Protein AF-A0A9E3NJK1-F1 (afdb_monomer)

Mean predicted aligned error: 6.69 Å

Secondary structure (DSSP, 8-state):
-HHHHHHHHHHHHHHHHHHHHHHHHHHHHHHHTTPPP-S-HHHHHHHHHHHHHHHHHHHHHHHHHHTT---STTS-HHHHHHHHHHHHHHHT-SS--SHHHHT-HHHHHHHTT---HHHHHHHHHHHHHHHHHHHHHHHHHHHHHHTT-

Nearest PDB structures (foldseek):
  8xlm-assembly1_B  TM=3.960E-01  e=9.627E+00  Severe acute respiratory syndrome coronavirus 2
  9ato-assembly1_C  TM=2.273E-01  e=2.502E+00  Severe acute respiratory syndrome coronavirus 2
  2vof-assembly2_A  TM=2.505E-01  e=7.885E+00  Mus musculus
  7ndc-assembly1_A  TM=2.996E-01  e=8.288E+00  Severe acute respiratory syndrome coronavirus 2

pLDDT: mean 82.02, std 10.28, range [43.31, 93.31]

Structure (mmCIF, N/CA/C/O backbone):
data_AF-A0A9E3NJK1-F1
#
_entry.id   AF-A0A9E3NJK1-F1
#
loop_
_atom_site.group_PDB
_atom_site.id
_atom_site.type_symbol
_atom_site.label_atom_id
_atom_site.label_alt_id
_atom_site.label_comp_id
_atom_site.label_asym_id
_atom_site.label_entity_id
_atom_site.label_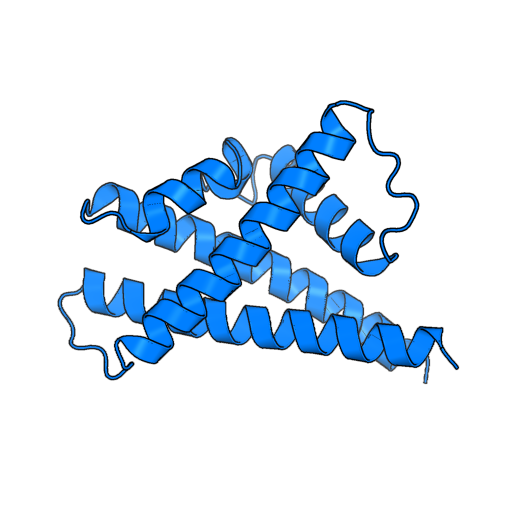seq_id
_atom_site.pdbx_PDB_ins_code
_atom_site.Cartn_x
_atom_site.Cartn_y
_atom_site.Cartn_z
_atom_site.occupancy
_atom_site.B_iso_or_equiv
_atom_site.auth_seq_id
_atom_site.auth_comp_id
_atom_site.auth_asym_id
_atom_site.auth_atom_id
_atom_site.pdbx_PDB_model_num
ATOM 1 N N . MET A 1 1 ? 28.418 -4.139 -7.218 1.00 46.50 1 MET A N 1
ATOM 2 C CA . MET A 1 1 ? 28.133 -4.032 -5.767 1.00 46.50 1 MET A CA 1
ATOM 3 C C . MET A 1 1 ? 27.027 -3.021 -5.468 1.00 46.50 1 MET A C 1
ATOM 5 O O . MET A 1 1 ? 26.151 -3.349 -4.683 1.00 46.50 1 MET A O 1
ATOM 9 N N . GLU A 1 2 ? 26.987 -1.869 -6.144 1.00 56.47 2 GLU A N 1
ATOM 10 C CA . GLU A 1 2 ? 25.952 -0.826 -5.977 1.00 56.47 2 GLU A CA 1
ATOM 11 C C . GLU A 1 2 ? 24.500 -1.328 -6.164 1.00 56.47 2 GLU A C 1
ATOM 13 O O . GLU A 1 2 ? 23.634 -1.040 -5.342 1.00 56.47 2 GLU A O 1
ATOM 18 N N . ASN A 1 3 ? 24.250 -2.203 -7.148 1.00 63.06 3 ASN A N 1
ATOM 19 C CA . ASN A 1 3 ? 22.912 -2.769 -7.391 1.00 63.06 3 ASN A CA 1
ATOM 20 C C . ASN A 1 3 ? 22.386 -3.674 -6.259 1.00 63.06 3 ASN A C 1
ATOM 22 O O . ASN A 1 3 ? 21.187 -3.655 -5.983 1.00 63.06 3 ASN A O 1
ATOM 26 N N . LYS A 1 4 ? 23.250 -4.444 -5.574 1.00 64.88 4 LYS A N 1
ATOM 27 C CA . LYS A 1 4 ? 22.825 -5.306 -4.448 1.00 64.88 4 LYS A CA 1
ATOM 28 C C . LYS A 1 4 ? 22.458 -4.478 -3.212 1.00 64.88 4 LYS A C 1
ATOM 30 O O . LYS A 1 4 ? 21.524 -4.818 -2.501 1.00 64.88 4 LYS A O 1
ATOM 35 N N . TRP A 1 5 ? 23.129 -3.349 -2.995 1.00 70.56 5 TRP A N 1
ATOM 36 C CA . TRP A 1 5 ? 22.800 -2.442 -1.894 1.00 70.56 5 TRP A CA 1
ATOM 37 C C . TRP A 1 5 ? 21.476 -1.699 -2.121 1.00 70.56 5 TRP A C 1
ATOM 39 O O . TRP A 1 5 ? 20.610 -1.698 -1.249 1.00 70.56 5 TRP A O 1
ATOM 49 N N . LEU A 1 6 ? 21.265 -1.149 -3.323 1.00 66.06 6 LEU A N 1
ATOM 50 C CA . LEU A 1 6 ? 19.988 -0.521 -3.699 1.00 66.06 6 LEU A CA 1
ATOM 51 C C . LEU A 1 6 ? 18.813 -1.510 -3.627 1.00 66.06 6 LEU A C 1
ATOM 53 O O . LEU A 1 6 ? 17.693 -1.133 -3.284 1.00 66.06 6 LEU A O 1
ATOM 57 N N . THR A 1 7 ? 19.086 -2.786 -3.904 1.00 66.75 7 THR A N 1
ATOM 58 C CA . THR A 1 7 ? 18.127 -3.884 -3.750 1.00 66.75 7 THR A CA 1
ATOM 59 C C . THR A 1 7 ? 17.674 -4.049 -2.302 1.00 66.75 7 THR A C 1
ATOM 61 O O . THR A 1 7 ? 16.472 -4.030 -2.039 1.00 66.75 7 THR A O 1
ATOM 64 N N . ILE A 1 8 ? 18.623 -4.177 -1.373 1.00 71.19 8 ILE A N 1
ATOM 65 C CA . ILE A 1 8 ? 18.331 -4.349 0.056 1.00 71.19 8 ILE A CA 1
ATOM 66 C C . ILE A 1 8 ? 17.545 -3.141 0.577 1.00 71.19 8 ILE A C 1
ATOM 68 O O . ILE A 1 8 ? 16.505 -3.313 1.202 1.00 71.19 8 ILE A O 1
ATOM 72 N N . GLN A 1 9 ? 17.952 -1.921 0.212 1.00 74.75 9 GLN A N 1
ATOM 73 C CA . GLN A 1 9 ? 17.249 -0.704 0.628 1.00 74.75 9 GLN A CA 1
ATOM 74 C C . GLN A 1 9 ? 15.803 -0.615 0.115 1.00 74.75 9 GLN A C 1
ATOM 76 O O . GLN A 1 9 ? 14.928 -0.123 0.827 1.00 74.75 9 GLN A O 1
ATOM 81 N N . SER A 1 10 ? 15.530 -1.034 -1.125 1.00 72.69 10 SER A N 1
ATOM 82 C CA . SER A 1 10 ? 14.159 -1.052 -1.657 1.00 72.69 10 SER A CA 1
ATOM 83 C C . SER A 1 10 ? 13.300 -2.088 -0.935 1.00 72.69 10 SER A C 1
ATOM 85 O O . SER A 1 10 ? 12.151 -1.807 -0.598 1.00 72.69 10 SER A O 1
ATOM 87 N N . PHE A 1 11 ? 13.867 -3.263 -0.663 1.00 76.44 11 PHE A N 1
ATOM 88 C CA . PHE A 1 11 ? 13.189 -4.327 0.067 1.00 76.44 11 PHE A CA 1
ATOM 89 C C . PHE A 1 11 ? 12.848 -3.895 1.499 1.00 76.44 11 PHE A C 1
ATOM 91 O O . PHE A 1 11 ? 11.695 -3.998 1.911 1.00 76.44 11 PHE A O 1
ATOM 98 N N . GLU A 1 12 ? 13.810 -3.321 2.228 1.00 78.88 12 GLU A N 1
ATOM 99 C CA . GLU A 1 12 ? 13.605 -2.786 3.581 1.00 78.88 12 GLU A CA 1
ATOM 100 C C . GLU A 1 12 ? 12.529 -1.694 3.615 1.00 78.88 12 GLU A C 1
ATOM 102 O O . GLU A 1 12 ? 11.675 -1.685 4.501 1.00 78.88 12 GLU A O 1
ATOM 107 N N . LYS A 1 13 ? 12.513 -0.794 2.623 1.00 83.50 13 LYS A N 1
ATOM 108 C CA . LYS A 1 13 ? 11.466 0.232 2.504 1.00 83.50 13 LYS A CA 1
ATOM 109 C C . LYS A 1 13 ? 10.079 -0.376 2.305 1.00 83.50 13 LYS A C 1
ATOM 111 O O . LYS A 1 13 ? 9.131 0.089 2.934 1.00 83.50 13 LYS A O 1
ATOM 116 N N . ASN A 1 14 ? 9.959 -1.399 1.460 1.00 85.31 14 ASN A N 1
ATOM 117 C CA . ASN A 1 14 ? 8.689 -2.082 1.217 1.00 85.31 14 ASN A CA 1
ATOM 118 C C . ASN A 1 14 ? 8.215 -2.859 2.457 1.00 85.31 14 ASN A C 1
ATOM 120 O O . ASN A 1 14 ? 7.029 -2.823 2.776 1.00 85.31 14 ASN A O 1
ATOM 124 N N . GLN A 1 15 ? 9.133 -3.494 3.192 1.00 86.50 15 GLN A N 1
ATOM 125 C CA . GLN A 1 15 ? 8.841 -4.168 4.464 1.00 86.50 15 GLN A CA 1
ATOM 126 C C . GLN A 1 15 ? 8.360 -3.188 5.538 1.00 86.50 15 GLN A C 1
ATOM 128 O O . GLN A 1 15 ? 7.328 -3.416 6.164 1.00 86.50 15 GLN A O 1
ATOM 133 N N . ASN A 1 16 ? 9.052 -2.059 5.704 1.00 89.56 16 ASN A N 1
ATOM 134 C CA . ASN A 1 16 ? 8.638 -1.022 6.647 1.00 89.56 16 ASN A CA 1
ATOM 135 C C . ASN A 1 16 ? 7.249 -0.462 6.283 1.00 89.56 16 ASN A C 1
ATOM 137 O O . ASN A 1 16 ? 6.377 -0.310 7.135 1.00 89.56 16 ASN A O 1
ATOM 141 N N . LEU A 1 17 ? 6.990 -0.225 4.992 1.00 90.06 17 LEU A N 1
ATOM 142 C CA . LEU A 1 17 ? 5.668 0.202 4.535 1.00 90.06 17 LEU A CA 1
ATOM 143 C C . LEU A 1 17 ? 4.580 -0.838 4.843 1.00 90.06 17 LEU A C 1
ATOM 145 O O . LEU A 1 17 ? 3.493 -0.456 5.276 1.00 90.06 17 LEU A O 1
ATOM 149 N N . LEU A 1 18 ? 4.858 -2.130 4.639 1.00 91.75 18 LEU A N 1
ATOM 150 C CA . LEU A 1 18 ? 3.942 -3.218 4.995 1.00 91.75 18 LEU A CA 1
ATOM 151 C C . LEU A 1 18 ? 3.637 -3.239 6.494 1.00 91.75 18 LEU A C 1
ATOM 153 O O . LEU A 1 18 ? 2.479 -3.414 6.876 1.00 91.75 18 LEU A O 1
ATOM 157 N N . GLU A 1 19 ? 4.643 -3.024 7.339 1.00 92.31 19 GLU A N 1
ATOM 158 C CA . GLU A 1 19 ? 4.465 -2.962 8.789 1.00 92.31 19 GLU A CA 1
ATOM 159 C C . GLU A 1 19 ? 3.537 -1.806 9.190 1.00 92.31 19 GLU A C 1
ATOM 161 O O . GLU A 1 19 ? 2.554 -2.021 9.905 1.00 92.31 19 GLU A O 1
ATOM 166 N N . LEU A 1 20 ? 3.800 -0.597 8.682 1.00 91.69 20 LEU A N 1
ATOM 167 C CA . LEU A 1 20 ? 2.981 0.595 8.936 1.00 91.69 20 LEU A CA 1
ATOM 168 C C . LEU A 1 20 ? 1.546 0.419 8.425 1.00 91.69 20 LEU A C 1
ATOM 170 O O . LEU A 1 20 ? 0.582 0.778 9.103 1.00 91.69 20 LEU A O 1
ATOM 174 N N . LEU A 1 21 ? 1.389 -0.179 7.244 1.00 92.56 21 LEU A N 1
ATOM 175 C CA . LEU A 1 21 ? 0.085 -0.488 6.668 1.00 92.56 21 LEU A CA 1
ATOM 176 C C . L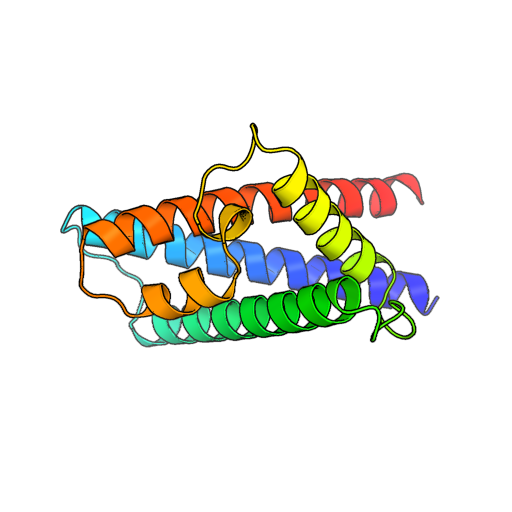EU A 1 21 ? -0.689 -1.486 7.534 1.00 92.56 21 LEU A C 1
ATOM 178 O O . LEU A 1 21 ? -1.886 -1.310 7.760 1.00 92.56 21 LEU A O 1
ATOM 182 N N . ASN A 1 22 ? -0.020 -2.522 8.041 1.00 93.00 22 ASN A N 1
ATOM 183 C CA . ASN A 1 22 ? -0.647 -3.515 8.902 1.00 93.00 22 ASN A CA 1
ATOM 184 C C . ASN A 1 22 ? -1.068 -2.914 10.250 1.00 93.00 22 ASN A C 1
ATOM 186 O O . ASN A 1 22 ? -2.185 -3.161 10.704 1.00 93.00 22 ASN A O 1
ATOM 190 N N . LYS A 1 23 ? -0.214 -2.075 10.845 1.00 92.06 23 LYS A N 1
ATOM 191 C CA . LYS A 1 23 ? -0.516 -1.283 12.045 1.00 92.06 23 LYS A CA 1
ATOM 192 C C . LYS A 1 23 ? -1.787 -0.448 11.855 1.00 92.06 23 LYS A C 1
ATOM 194 O O . LYS A 1 23 ? -2.733 -0.596 12.626 1.00 92.06 23 LYS A O 1
ATOM 199 N N . LEU A 1 24 ? -1.862 0.335 10.778 1.00 91.56 24 LEU A N 1
ATOM 200 C CA . LEU A 1 24 ? -3.049 1.138 10.463 1.00 91.56 24 LEU A CA 1
ATOM 201 C C . LEU A 1 24 ? -4.298 0.296 10.201 1.00 91.56 24 LEU A C 1
ATOM 203 O O . LEU A 1 24 ? -5.383 0.647 10.651 1.00 91.56 24 LEU A O 1
ATOM 207 N N . LEU A 1 25 ? -4.170 -0.823 9.487 1.00 93.31 25 LEU A N 1
ATOM 208 C CA . LEU A 1 25 ? -5.297 -1.723 9.239 1.00 93.31 25 LEU A CA 1
ATOM 209 C C . LEU A 1 25 ? -5.870 -2.294 10.536 1.00 93.31 25 LEU A C 1
ATOM 211 O O . LEU A 1 25 ? -7.089 -2.413 10.656 1.00 93.31 25 LEU A O 1
ATOM 215 N N . ILE A 1 26 ? -5.013 -2.662 11.490 1.00 91.81 26 ILE A N 1
ATOM 216 C CA . ILE A 1 26 ? -5.444 -3.119 12.815 1.00 91.81 26 ILE A CA 1
ATOM 217 C C . ILE A 1 26 ? -6.157 -1.977 13.539 1.00 91.81 26 ILE A C 1
ATOM 219 O O . ILE A 1 26 ? -7.297 -2.170 13.959 1.00 91.81 26 ILE A O 1
ATOM 223 N N . HIS A 1 27 ? -5.541 -0.794 13.596 1.00 91.25 27 HIS A N 1
ATOM 224 C CA . HIS A 1 27 ? -6.121 0.399 14.213 1.00 91.25 27 HIS A CA 1
ATOM 225 C C . HIS A 1 27 ? -7.527 0.705 13.678 1.00 91.25 27 HIS A C 1
ATOM 227 O O . HIS A 1 27 ? -8.491 0.808 14.441 1.00 91.25 27 HIS A O 1
ATOM 233 N N . PHE A 1 28 ? -7.681 0.780 12.353 1.00 90.69 28 PHE A N 1
ATOM 234 C CA . PHE A 1 28 ? -8.967 1.076 11.727 1.00 90.69 28 PHE A CA 1
ATOM 235 C C . PHE A 1 28 ? -10.013 -0.007 12.002 1.00 90.69 28 PHE A C 1
ATOM 237 O O . PHE A 1 28 ? -11.151 0.329 12.321 1.00 90.69 28 PHE A O 1
ATOM 244 N N . LYS A 1 29 ? -9.640 -1.293 11.962 1.00 91.25 29 LYS A N 1
ATOM 245 C CA . LYS A 1 29 ? -10.559 -2.410 12.254 1.00 91.25 29 LYS A CA 1
ATOM 246 C C . LYS A 1 29 ? -10.989 -2.471 13.721 1.00 91.25 29 LYS A C 1
ATOM 248 O O . LYS A 1 29 ? -12.106 -2.898 14.003 1.00 91.25 29 LYS A O 1
ATOM 253 N N . LEU A 1 30 ? -10.113 -2.104 14.658 1.00 90.62 30 LEU A N 1
ATOM 254 C CA . LEU A 1 30 ? -10.462 -2.011 16.079 1.00 90.62 30 LEU A CA 1
ATOM 255 C C . LEU A 1 30 ? -11.409 -0.835 16.316 1.00 90.62 30 LEU A C 1
ATOM 257 O O . LEU A 1 30 ? -12.476 -1.019 16.901 1.00 90.62 30 LEU A O 1
ATOM 261 N N . THR A 1 31 ? -11.076 0.327 15.754 1.00 87.56 31 THR A N 1
ATOM 262 C CA . THR A 1 31 ? -11.881 1.549 15.864 1.00 87.56 31 THR A CA 1
ATOM 263 C C . THR A 1 31 ? -13.272 1.375 15.246 1.00 87.56 31 THR A C 1
ATOM 265 O O . THR A 1 31 ? -14.262 1.809 15.829 1.00 87.56 31 THR A O 1
ATOM 268 N N . GLU A 1 32 ? -13.384 0.694 14.099 1.00 86.75 32 GLU A N 1
ATOM 269 C CA . GLU A 1 32 ? -14.666 0.355 13.457 1.00 86.75 32 GLU A CA 1
ATOM 270 C C . GLU A 1 32 ? -15.565 -0.497 14.369 1.00 86.75 32 GLU A C 1
ATOM 272 O O . GLU A 1 32 ? -16.783 -0.332 14.384 1.00 86.75 32 GLU A O 1
ATOM 277 N N . LYS A 1 33 ? -14.968 -1.372 15.184 1.00 88.00 33 LYS A N 1
ATOM 278 C CA . LYS A 1 33 ? -15.677 -2.218 16.155 1.00 88.00 33 LYS A CA 1
ATOM 279 C C . LYS A 1 33 ? -15.920 -1.531 17.502 1.00 88.00 33 LYS A C 1
ATOM 281 O O . LYS A 1 33 ? -16.443 -2.174 18.409 1.00 88.00 33 LYS A O 1
ATOM 286 N N . GLY A 1 34 ? -15.521 -0.265 17.652 1.00 86.38 34 GLY A N 1
ATOM 287 C CA . GLY A 1 34 ? -15.573 0.456 18.925 1.00 86.38 34 GLY A CA 1
ATOM 288 C C . GLY A 1 34 ? -14.648 -0.130 19.997 1.00 86.38 34 GLY A C 1
ATOM 289 O O . GLY A 1 34 ? -14.912 0.039 21.185 1.00 86.38 34 GLY A O 1
ATOM 290 N N . LEU A 1 35 ? -13.605 -0.860 19.590 1.00 88.69 35 LEU A N 1
ATOM 291 C CA . LEU A 1 35 ? -12.599 -1.413 20.490 1.00 88.69 35 LEU A CA 1
ATOM 292 C C . LEU A 1 35 ? -11.467 -0.410 20.688 1.00 88.69 35 LEU A C 1
ATOM 294 O O . LEU A 1 35 ? -11.057 0.265 19.744 1.00 88.69 35 LEU A O 1
ATOM 298 N N . ASP A 1 36 ? -10.955 -0.359 21.914 1.00 82.56 36 ASP A N 1
ATOM 299 C CA . ASP A 1 36 ? -9.832 0.502 22.267 1.00 82.56 36 ASP A CA 1
ATOM 300 C C . ASP A 1 36 ? -8.542 -0.013 21.619 1.00 82.56 36 ASP A C 1
ATOM 302 O O . ASP A 1 36 ? -8.192 -1.194 21.744 1.00 82.56 36 ASP A O 1
ATOM 306 N N . ASP A 1 37 ? -7.851 0.872 20.908 1.00 85.56 37 ASP A N 1
ATOM 307 C CA . ASP A 1 37 ? -6.554 0.582 20.317 1.00 85.56 37 ASP A CA 1
ATOM 308 C C . ASP A 1 37 ? -5.449 1.128 21.221 1.00 85.56 37 ASP A C 1
ATOM 310 O O . ASP A 1 37 ? -5.512 2.247 21.718 1.00 85.56 37 ASP A O 1
ATOM 314 N N . LYS A 1 38 ? -4.411 0.319 21.427 1.00 87.88 38 LYS A N 1
ATOM 315 C CA . LYS A 1 38 ? -3.261 0.678 22.262 1.00 87.88 38 LYS A CA 1
ATOM 316 C C . LYS A 1 38 ? -2.227 1.513 21.515 1.00 87.88 38 LYS A C 1
ATOM 318 O O . LYS A 1 38 ? -1.257 1.946 22.133 1.00 87.88 38 LYS A O 1
ATOM 323 N N . MET A 1 39 ? -2.391 1.680 20.206 1.00 89.44 39 MET A N 1
ATOM 324 C CA . MET A 1 39 ? -1.509 2.511 19.401 1.00 89.44 39 MET A CA 1
ATOM 325 C C . MET A 1 39 ? -1.603 3.967 19.846 1.00 89.44 39 MET A C 1
ATOM 327 O O . MET A 1 39 ? -2.693 4.512 20.021 1.00 89.44 39 MET A O 1
ATOM 331 N N . SER A 1 40 ? -0.454 4.609 20.028 1.00 89.94 40 SER A N 1
ATOM 332 C CA . SER A 1 40 ? -0.438 6.027 20.366 1.00 89.94 40 SER A CA 1
ATOM 333 C C . SER A 1 40 ? -0.911 6.873 19.178 1.00 89.94 40 SER A C 1
ATOM 335 O O . SER A 1 40 ? -0.697 6.527 18.014 1.00 89.94 40 SER A O 1
ATOM 337 N N . ASN A 1 41 ? -1.515 8.031 19.461 1.00 87.38 41 ASN A N 1
ATOM 338 C CA . ASN A 1 41 ? -1.907 8.985 18.414 1.00 87.38 41 ASN A CA 1
ATOM 339 C C . ASN A 1 41 ? -0.715 9.407 17.538 1.00 87.38 41 ASN A C 1
ATOM 341 O O . ASN A 1 41 ? -0.877 9.637 16.344 1.00 87.38 41 ASN A O 1
ATOM 345 N N . GLU A 1 42 ? 0.483 9.483 18.118 1.00 89.19 42 GLU A N 1
ATOM 346 C CA . GLU A 1 42 ? 1.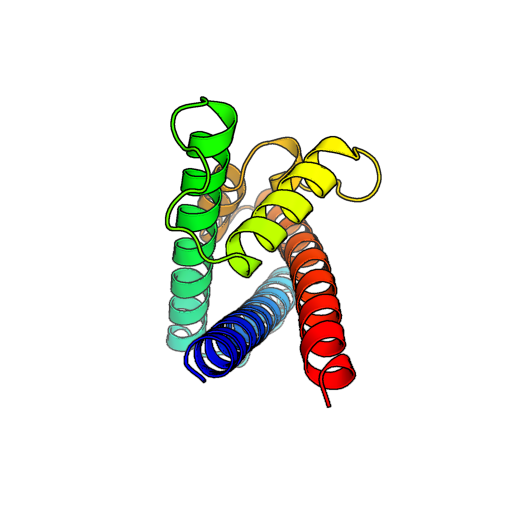718 9.824 17.409 1.00 89.19 42 GLU A CA 1
ATOM 347 C C . GLU A 1 42 ? 2.091 8.747 16.380 1.00 89.19 42 GLU A C 1
ATOM 349 O O . GLU A 1 42 ? 2.329 9.071 15.216 1.00 89.19 42 GLU A O 1
ATOM 354 N N . GLU A 1 43 ? 2.053 7.468 16.767 1.00 88.12 43 GLU A N 1
ATOM 355 C CA . GLU A 1 43 ? 2.311 6.338 15.863 1.00 88.12 43 GLU A CA 1
ATOM 356 C C . GLU A 1 43 ? 1.265 6.236 14.746 1.00 88.12 43 GLU A C 1
ATOM 358 O O . GLU A 1 43 ? 1.608 5.932 13.597 1.00 88.12 43 GLU A O 1
ATOM 363 N N . ILE A 1 44 ? -0.007 6.510 15.059 1.00 89.00 44 ILE A N 1
ATOM 364 C CA . ILE A 1 44 ? -1.090 6.542 14.069 1.00 89.00 44 ILE A CA 1
ATOM 365 C C . ILE A 1 44 ? -0.799 7.625 13.027 1.00 89.00 44 ILE A C 1
ATOM 367 O O . ILE A 1 44 ? -0.820 7.350 11.826 1.00 89.00 44 ILE A O 1
ATOM 371 N N . GLU A 1 45 ? -0.498 8.847 13.465 1.00 89.50 45 GLU A N 1
ATOM 372 C CA . GLU A 1 45 ? -0.243 9.971 12.564 1.00 89.50 45 GLU A CA 1
ATOM 373 C C . GLU A 1 45 ? 1.041 9.788 11.745 1.00 89.50 45 GLU A C 1
ATOM 375 O O . GLU A 1 45 ? 1.058 10.086 10.546 1.00 89.50 45 GLU A O 1
ATOM 380 N N . GLU A 1 46 ? 2.100 9.228 12.331 1.00 89.75 46 GLU A N 1
ATOM 381 C CA . GLU A 1 46 ? 3.318 8.887 11.595 1.00 89.75 46 GLU A CA 1
ATOM 382 C C 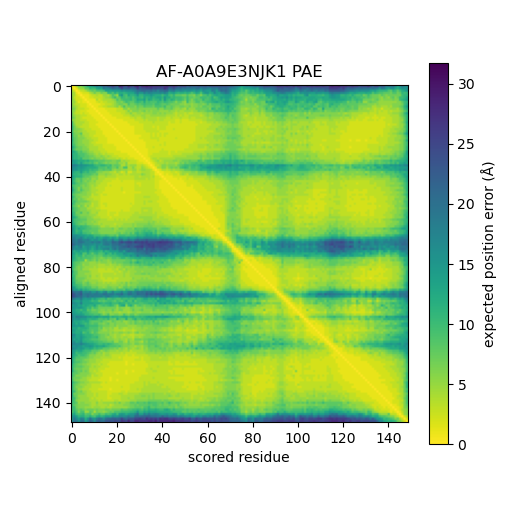. GLU A 1 46 ? 3.042 7.841 10.508 1.00 89.75 46 GLU A C 1
ATOM 384 O O . GLU A 1 46 ? 3.422 8.027 9.345 1.00 89.75 46 GLU A O 1
ATOM 389 N N . SER A 1 47 ? 2.299 6.788 10.852 1.00 90.06 47 SER A N 1
ATOM 390 C CA . SER A 1 47 ? 1.923 5.738 9.906 1.00 90.06 47 SER A CA 1
ATOM 391 C C . SER A 1 47 ? 1.048 6.296 8.782 1.00 90.06 47 SER A C 1
ATOM 393 O O . SER A 1 47 ? 1.306 6.036 7.601 1.00 90.06 47 SER A O 1
ATOM 395 N N . LYS A 1 48 ? 0.048 7.129 9.114 1.00 91.19 48 LYS A N 1
ATOM 396 C CA . LYS A 1 48 ? -0.802 7.804 8.120 1.00 91.19 48 LYS A CA 1
ATOM 397 C C . LYS A 1 48 ? 0.025 8.681 7.193 1.00 91.19 48 LYS A C 1
ATOM 399 O O . LYS A 1 48 ? -0.196 8.666 5.980 1.00 91.19 48 LYS A O 1
ATOM 404 N N . LYS A 1 49 ? 0.987 9.434 7.729 1.00 90.62 49 LYS A N 1
ATOM 405 C CA . LYS A 1 49 ? 1.866 10.319 6.957 1.00 90.62 49 LYS A CA 1
ATOM 406 C C . LYS A 1 49 ? 2.762 9.531 6.006 1.00 90.62 49 LYS A C 1
ATOM 408 O O . LYS A 1 49 ? 2.879 9.905 4.837 1.00 90.62 49 LYS A O 1
ATOM 413 N N . ALA A 1 50 ? 3.370 8.443 6.472 1.00 88.75 50 ALA A N 1
ATOM 414 C CA . ALA A 1 50 ? 4.200 7.572 5.645 1.00 88.75 50 ALA A CA 1
ATOM 415 C C . ALA A 1 50 ? 3.396 6.970 4.483 1.00 88.75 50 ALA A C 1
ATOM 417 O O . ALA A 1 50 ? 3.798 7.093 3.322 1.00 88.75 50 ALA A O 1
ATOM 418 N N . LEU A 1 51 ? 2.217 6.418 4.780 1.00 90.06 51 LEU A N 1
ATOM 419 C CA . LEU A 1 51 ? 1.322 5.839 3.782 1.00 90.06 51 LEU A CA 1
ATOM 420 C C . LEU A 1 51 ? 0.795 6.890 2.795 1.00 90.06 51 LEU A C 1
ATOM 422 O O . LEU A 1 51 ? 0.808 6.671 1.587 1.00 90.06 51 LEU A O 1
ATOM 426 N N . THR A 1 52 ?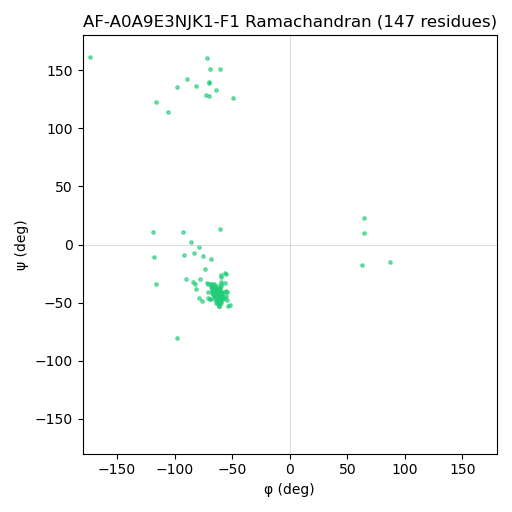 0.418 8.071 3.287 1.00 90.69 52 THR A N 1
ATOM 427 C CA . THR A 1 52 ? -0.002 9.211 2.458 1.00 90.69 52 THR A CA 1
ATOM 428 C C . THR A 1 52 ? 1.095 9.618 1.479 1.00 90.69 52 THR A C 1
ATOM 430 O O . THR A 1 52 ? 0.839 9.825 0.293 1.00 90.69 52 THR A O 1
ATOM 433 N N . ASN A 1 53 ? 2.338 9.722 1.952 1.00 90.06 53 ASN A N 1
ATOM 434 C CA . ASN A 1 53 ? 3.474 10.073 1.104 1.00 90.06 53 ASN A CA 1
ATOM 435 C C . ASN A 1 53 ? 3.743 9.004 0.043 1.00 90.06 53 ASN A C 1
ATOM 437 O O . ASN A 1 53 ? 4.043 9.345 -1.102 1.00 90.06 53 ASN A O 1
ATOM 441 N N . PHE A 1 54 ? 3.623 7.729 0.409 1.00 89.62 54 PHE A N 1
ATOM 442 C CA . PHE A 1 54 ? 3.732 6.625 -0.534 1.00 89.62 54 PHE A CA 1
ATOM 443 C C . PHE A 1 54 ? 2.641 6.696 -1.613 1.00 89.62 54 PHE A C 1
ATOM 445 O O . PHE A 1 54 ? 2.966 6.740 -2.798 1.00 89.62 54 PHE A O 1
ATOM 452 N N . LEU A 1 55 ? 1.368 6.806 -1.221 1.00 89.12 55 LEU A N 1
ATOM 453 C CA . LEU A 1 55 ? 0.235 6.882 -2.149 1.00 89.12 55 LEU A CA 1
ATOM 454 C C . LEU A 1 55 ? 0.326 8.097 -3.080 1.00 89.12 55 LEU A C 1
ATOM 456 O O . LEU A 1 55 ? 0.038 7.976 -4.269 1.00 89.12 55 LEU A O 1
ATOM 460 N N . LYS A 1 56 ? 0.791 9.253 -2.585 1.00 88.62 56 LYS A N 1
ATOM 461 C CA . LYS A 1 56 ? 1.054 10.437 -3.421 1.00 88.62 56 LYS A CA 1
ATOM 462 C C . LYS A 1 56 ? 2.117 10.165 -4.483 1.00 88.62 56 LYS A C 1
ATOM 464 O O . LYS A 1 56 ? 1.905 10.497 -5.647 1.00 88.62 56 LYS A O 1
ATOM 469 N N . LYS A 1 57 ? 3.246 9.557 -4.102 1.00 87.56 57 LYS A N 1
ATOM 470 C CA . LYS A 1 57 ? 4.319 9.199 -5.046 1.00 87.56 57 LYS A CA 1
ATOM 471 C C . LYS A 1 57 ? 3.828 8.200 -6.088 1.00 87.56 57 LYS A C 1
ATOM 473 O O . LYS A 1 57 ? 4.041 8.423 -7.276 1.00 87.56 57 LYS A O 1
ATOM 478 N N . LEU A 1 58 ? 3.116 7.165 -5.646 1.00 85.81 58 LEU A N 1
ATOM 479 C CA . LEU A 1 58 ? 2.519 6.162 -6.522 1.00 85.81 58 LEU A CA 1
ATOM 480 C C . LEU A 1 58 ? 1.545 6.809 -7.519 1.00 85.81 58 LEU A C 1
ATOM 482 O O . LEU A 1 58 ? 1.636 6.559 -8.717 1.00 85.81 58 LEU A O 1
ATOM 486 N N . ASN A 1 59 ? 0.665 7.699 -7.049 1.00 86.50 59 ASN A N 1
ATOM 487 C CA . ASN A 1 59 ? -0.295 8.399 -7.901 1.00 86.50 59 ASN A CA 1
ATOM 488 C C . ASN A 1 59 ? 0.384 9.248 -8.982 1.00 86.50 59 ASN A C 1
ATOM 490 O O . ASN A 1 59 ? -0.022 9.197 -10.143 1.00 86.50 59 ASN A O 1
ATOM 494 N N . LEU A 1 60 ? 1.416 10.010 -8.603 1.00 85.50 60 LEU A N 1
ATOM 495 C CA . LEU A 1 60 ? 2.190 10.835 -9.531 1.00 85.50 60 LEU A CA 1
ATOM 496 C C . LEU A 1 60 ? 2.860 9.978 -10.607 1.00 85.50 60 LEU A C 1
ATOM 498 O O . LEU A 1 60 ? 2.781 10.311 -11.786 1.00 85.50 60 LEU A O 1
ATOM 502 N N . GLN A 1 61 ? 3.464 8.855 -10.215 1.00 84.75 61 GLN A N 1
ATOM 503 C CA . GLN A 1 61 ? 4.121 7.940 -11.147 1.00 84.75 61 GLN A CA 1
ATOM 504 C C . GLN A 1 61 ? 3.126 7.291 -12.115 1.00 84.75 61 GLN A C 1
ATOM 506 O O . GLN A 1 61 ? 3.390 7.234 -13.313 1.00 84.75 61 GLN A O 1
ATOM 511 N N . ILE A 1 62 ? 1.960 6.854 -11.627 1.00 83.69 62 ILE A N 1
ATOM 512 C CA . ILE A 1 62 ? 0.899 6.299 -12.480 1.00 83.69 62 ILE A CA 1
ATOM 513 C C . ILE A 1 62 ? 0.419 7.348 -13.486 1.00 83.69 62 ILE A C 1
ATOM 515 O O . ILE A 1 62 ? 0.377 7.066 -14.681 1.00 83.69 62 ILE A O 1
ATOM 519 N N . HIS A 1 63 ? 0.124 8.571 -13.033 1.00 82.38 63 HIS A N 1
ATOM 520 C CA . HIS A 1 63 ? -0.309 9.656 -13.919 1.00 82.38 63 HIS A CA 1
ATOM 521 C C . HIS A 1 63 ? 0.767 10.031 -14.948 1.00 82.38 63 HIS A C 1
ATOM 523 O O . HIS A 1 63 ? 0.444 10.309 -16.105 1.00 82.38 63 HIS A O 1
ATOM 529 N N . GLY A 1 64 ? 2.044 10.026 -14.559 1.00 80.62 64 GLY A N 1
ATOM 530 C CA . GLY A 1 64 ? 3.166 10.265 -15.469 1.00 80.62 64 GLY A CA 1
ATOM 531 C C . GLY A 1 64 ? 3.208 9.253 -16.618 1.00 80.62 64 GLY A C 1
ATOM 532 O O . GLY A 1 64 ? 3.331 9.646 -17.779 1.00 80.62 64 GLY A O 1
ATOM 533 N N . ILE A 1 65 ? 3.012 7.969 -16.304 1.00 80.94 65 ILE A N 1
ATOM 534 C CA . ILE A 1 65 ? 2.977 6.878 -17.290 1.00 80.94 65 ILE A CA 1
ATOM 535 C C . ILE A 1 65 ? 1.722 6.963 -18.167 1.00 80.94 65 ILE A C 1
ATOM 537 O O . ILE A 1 65 ? 1.817 6.853 -19.387 1.00 80.94 65 ILE A O 1
ATOM 541 N N . GLU A 1 66 ? 0.544 7.168 -17.570 1.00 80.75 66 GLU A N 1
ATOM 542 C CA . GLU A 1 66 ? -0.733 7.225 -18.300 1.00 80.75 66 GLU A CA 1
ATOM 543 C C . GLU A 1 66 ? -0.815 8.426 -19.249 1.00 80.75 66 GLU A C 1
ATOM 545 O O . GLU A 1 66 ? -1.374 8.316 -20.337 1.00 80.75 66 GLU A O 1
ATOM 550 N N . SER A 1 67 ? -0.215 9.558 -18.876 1.00 79.12 67 SER A N 1
ATOM 551 C CA . SER A 1 67 ? -0.155 10.755 -19.723 1.00 79.12 67 SER A CA 1
ATOM 552 C C . SER A 1 67 ? 0.916 10.693 -20.817 1.00 79.12 67 SER A C 1
ATOM 554 O O . SER A 1 67 ? 1.041 11.640 -21.594 1.00 79.12 67 SER A O 1
ATOM 556 N N . GLY A 1 68 ? 1.709 9.615 -20.873 1.00 71.00 68 GLY A N 1
ATOM 557 C CA . GLY A 1 68 ? 2.831 9.468 -21.803 1.00 71.00 68 GLY A CA 1
ATOM 558 C C . GLY A 1 68 ? 3.964 10.477 -21.581 1.00 71.00 68 GLY A C 1
ATOM 559 O O . GLY A 1 68 ? 4.847 10.587 -22.429 1.00 71.00 68 GLY A O 1
ATOM 560 N N . LYS A 1 69 ? 3.931 11.233 -20.472 1.00 61.56 69 LYS A N 1
ATOM 561 C CA . LYS A 1 69 ? 4.914 12.275 -20.138 1.00 61.56 69 LYS A CA 1
ATOM 562 C C . LYS A 1 69 ? 6.157 11.710 -19.466 1.00 61.56 69 LYS A C 1
ATOM 564 O O . LYS A 1 69 ? 7.239 12.240 -19.684 1.00 61.56 69 LYS A O 1
ATOM 569 N N . ASP A 1 70 ? 6.000 10.641 -18.691 1.00 61.12 70 ASP A N 1
ATOM 570 C CA . ASP A 1 70 ? 7.114 9.894 -18.118 1.00 61.12 70 ASP A CA 1
ATOM 571 C C . ASP A 1 70 ? 7.285 8.572 -18.860 1.00 61.12 70 ASP A C 1
ATOM 573 O O . ASP A 1 70 ? 6.486 7.639 -18.741 1.00 61.12 70 ASP A O 1
ATOM 577 N N . THR A 1 71 ? 8.406 8.439 -19.562 1.00 58.88 71 THR A N 1
ATOM 578 C CA . THR A 1 71 ? 9.054 7.132 -19.605 1.00 58.88 71 THR A CA 1
ATOM 579 C C . THR A 1 71 ? 9.621 6.895 -18.213 1.00 58.88 71 THR A C 1
ATOM 581 O O . THR A 1 71 ? 10.165 7.817 -17.624 1.00 58.88 71 THR A O 1
ATOM 584 N N . LEU A 1 72 ? 9.542 5.681 -17.668 1.00 62.06 72 LEU A N 1
ATOM 585 C CA . LEU A 1 72 ? 10.041 5.353 -16.321 1.00 62.06 72 LEU A CA 1
ATOM 586 C C . LEU A 1 72 ? 11.568 5.585 -16.121 1.00 62.06 72 LEU A C 1
ATOM 588 O O . LEU A 1 72 ? 12.155 5.077 -15.173 1.00 62.06 72 LEU A O 1
ATOM 592 N N . THR A 1 73 ? 12.248 6.293 -17.021 1.00 50.44 73 THR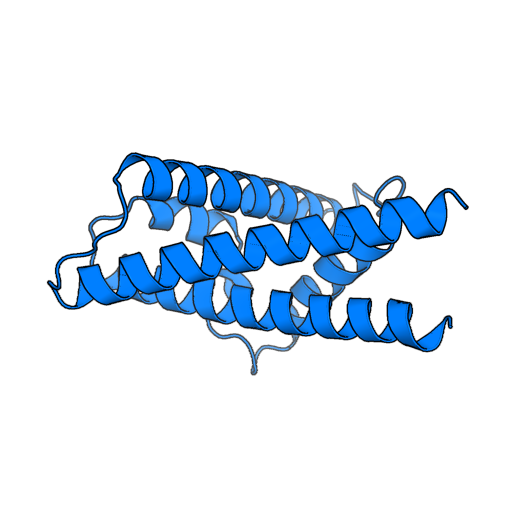 A N 1
ATOM 593 C CA . THR A 1 73 ? 13.652 6.708 -16.988 1.00 50.44 73 THR A CA 1
ATOM 594 C C . THR A 1 73 ? 14.023 7.359 -15.655 1.00 50.44 73 THR A C 1
ATOM 596 O O . THR A 1 73 ? 13.372 8.293 -15.211 1.00 50.44 73 THR A O 1
ATOM 599 N N . GLY A 1 74 ? 15.067 6.846 -14.998 1.00 59.69 74 GLY A N 1
ATOM 600 C CA . GLY A 1 74 ? 15.530 7.330 -13.688 1.00 59.69 74 GLY A CA 1
ATOM 601 C C . GLY A 1 74 ? 14.855 6.694 -12.465 1.00 59.69 74 GLY A C 1
ATOM 602 O O . GLY A 1 74 ? 15.412 6.772 -11.376 1.00 59.69 74 GLY A O 1
ATOM 603 N N . ILE A 1 75 ? 13.718 6.004 -12.625 1.00 66.06 75 ILE A N 1
ATOM 604 C CA . ILE A 1 75 ? 13.125 5.185 -11.553 1.00 66.06 75 ILE A CA 1
ATOM 605 C C . ILE A 1 75 ? 13.847 3.835 -11.511 1.00 66.06 75 ILE A C 1
ATOM 607 O O . ILE A 1 75 ? 14.090 3.236 -12.569 1.00 66.06 75 ILE A O 1
ATOM 611 N N . ASP A 1 76 ? 14.172 3.354 -10.309 1.00 72.62 76 ASP A N 1
ATOM 612 C CA . ASP A 1 76 ? 14.788 2.044 -10.112 1.00 72.62 76 ASP A CA 1
ATOM 613 C C . ASP A 1 76 ? 13.876 0.913 -10.628 1.00 72.62 76 ASP A C 1
ATOM 615 O O . ASP A 1 76 ? 12.648 1.026 -10.667 1.00 72.62 76 ASP A O 1
ATOM 619 N N . LEU A 1 77 ? 14.480 -0.192 -11.066 1.00 73.31 77 LEU A N 1
ATOM 620 C CA . LEU A 1 77 ? 13.766 -1.279 -11.740 1.00 73.31 77 LEU A CA 1
ATOM 621 C C . LEU A 1 77 ? 12.656 -1.907 -10.872 1.00 73.31 77 LEU A C 1
ATOM 623 O O . LEU A 1 77 ? 11.667 -2.397 -11.421 1.00 73.31 77 LEU A O 1
ATOM 627 N N . ARG A 1 78 ? 12.787 -1.873 -9.540 1.00 75.88 78 ARG A N 1
ATOM 628 C CA . ARG A 1 78 ? 11.812 -2.464 -8.614 1.00 75.88 78 ARG A CA 1
ATOM 629 C C . ARG A 1 78 ? 10.600 -1.582 -8.429 1.00 75.88 78 ARG A C 1
ATOM 631 O O . ARG A 1 78 ? 9.486 -2.065 -8.608 1.00 75.88 78 ARG A O 1
ATOM 638 N N . SER A 1 79 ? 10.804 -0.287 -8.211 1.00 77.88 79 SER A N 1
ATOM 639 C CA . SER A 1 79 ? 9.716 0.691 -8.207 1.00 77.88 79 SER A CA 1
ATOM 640 C C . SER A 1 79 ? 8.921 0.625 -9.513 1.00 77.88 79 SER A C 1
ATOM 642 O O . SER A 1 79 ? 7.693 0.610 -9.492 1.00 77.88 79 SER A O 1
ATOM 644 N N . ARG A 1 80 ? 9.595 0.466 -10.665 1.00 81.62 80 ARG A N 1
ATOM 645 C CA . ARG A 1 80 ? 8.910 0.228 -11.952 1.00 81.62 80 ARG A CA 1
ATOM 646 C C . ARG A 1 80 ? 8.054 -1.035 -11.944 1.00 81.62 80 ARG A C 1
ATOM 648 O O . ARG A 1 80 ? 6.953 -1.019 -12.491 1.00 81.62 80 ARG A O 1
ATOM 655 N N . ARG A 1 81 ? 8.562 -2.129 -11.372 1.00 83.44 81 ARG A N 1
ATOM 656 C CA . ARG A 1 81 ? 7.842 -3.404 -11.275 1.00 83.44 81 ARG A CA 1
ATOM 657 C C . ARG A 1 81 ? 6.625 -3.276 -10.357 1.00 83.44 81 ARG A C 1
ATOM 659 O O . ARG A 1 81 ? 5.554 -3.713 -10.752 1.00 83.44 81 ARG A O 1
ATOM 666 N N . LEU A 1 82 ? 6.747 -2.603 -9.212 1.00 85.56 82 LEU A N 1
ATOM 667 C CA . LEU A 1 82 ? 5.619 -2.315 -8.321 1.00 85.56 82 LEU A CA 1
ATOM 668 C C . LEU A 1 82 ? 4.523 -1.513 -9.033 1.00 85.56 82 LEU A C 1
ATOM 670 O O . LEU A 1 82 ? 3.354 -1.887 -8.981 1.00 85.56 82 LEU A O 1
ATOM 674 N N . ILE A 1 83 ? 4.896 -0.443 -9.744 1.00 85.88 83 ILE A N 1
ATOM 675 C CA . ILE A 1 83 ? 3.937 0.375 -10.500 1.00 85.88 83 ILE A CA 1
ATOM 676 C C . ILE A 1 83 ? 3.265 -0.457 -11.597 1.00 85.88 83 ILE A C 1
ATOM 678 O O . ILE A 1 83 ? 2.053 -0.369 -11.783 1.00 85.88 83 ILE A O 1
ATOM 682 N N . ARG A 1 84 ? 4.028 -1.299 -12.307 1.00 86.12 84 ARG A N 1
ATOM 683 C CA . ARG A 1 84 ? 3.471 -2.209 -13.313 1.00 86.12 84 ARG A CA 1
ATOM 684 C C . ARG A 1 84 ? 2.474 -3.184 -12.689 1.00 86.12 84 ARG A C 1
ATOM 686 O O . ARG A 1 84 ? 1.357 -3.265 -13.186 1.00 86.12 84 ARG A O 1
ATOM 693 N N . ASN A 1 85 ? 2.837 -3.842 -11.588 1.00 86.38 85 ASN A N 1
ATOM 694 C CA . ASN A 1 85 ? 1.952 -4.754 -10.864 1.00 86.38 85 ASN A CA 1
ATOM 695 C C . ASN A 1 85 ? 0.669 -4.034 -10.426 1.00 86.38 85 ASN A C 1
ATOM 697 O O . ASN A 1 85 ? -0.420 -4.582 -10.567 1.00 86.38 85 ASN A O 1
ATOM 701 N N . PHE A 1 86 ? 0.772 -2.784 -9.960 1.00 87.50 86 PHE A N 1
ATOM 702 C CA . PHE A 1 86 ? -0.390 -1.961 -9.620 1.00 87.50 86 PHE A CA 1
ATOM 703 C C . PHE A 1 86 ? -1.284 -1.685 -10.840 1.00 87.50 86 PHE A C 1
ATOM 705 O O . PHE A 1 86 ? -2.504 -1.830 -10.774 1.00 87.50 86 PHE A O 1
ATOM 712 N N . MET A 1 87 ? -0.698 -1.295 -11.974 1.00 85.25 87 MET A N 1
ATOM 713 C CA . MET A 1 87 ? -1.453 -1.031 -13.203 1.00 85.25 87 MET A CA 1
ATOM 714 C C . MET A 1 87 ? -2.117 -2.296 -13.759 1.00 85.25 87 MET A C 1
ATOM 716 O O . MET A 1 87 ? -3.244 -2.238 -14.249 1.00 85.25 87 MET A O 1
ATOM 720 N N . GLU A 1 88 ? -1.437 -3.437 -13.686 1.00 85.62 88 GLU A N 1
ATOM 721 C CA . GLU A 1 88 ? -1.982 -4.740 -14.071 1.00 85.62 88 GLU A CA 1
ATOM 722 C C . GLU A 1 88 ? -3.124 -5.156 -13.140 1.00 85.62 88 GLU A C 1
ATOM 724 O O . GLU A 1 88 ? -4.193 -5.529 -13.621 1.00 85.62 88 GLU A O 1
ATOM 729 N N . ALA A 1 89 ? -2.952 -4.990 -11.826 1.00 84.50 89 ALA A N 1
ATOM 730 C CA . ALA A 1 89 ? -3.990 -5.189 -10.816 1.00 84.50 89 ALA A CA 1
ATOM 731 C C . ALA A 1 89 ? -5.245 -4.346 -11.099 1.00 84.50 89 ALA A C 1
ATOM 733 O O . ALA A 1 89 ? -6.361 -4.867 -11.074 1.00 84.50 89 ALA A O 1
ATOM 734 N N . ARG A 1 90 ? -5.058 -3.069 -11.456 1.00 83.31 90 ARG A N 1
ATOM 735 C CA . ARG A 1 90 ? -6.126 -2.142 -11.862 1.00 83.31 90 ARG A CA 1
ATOM 736 C C . ARG A 1 90 ? -6.847 -2.585 -13.138 1.00 83.31 90 ARG A C 1
ATOM 738 O O . ARG A 1 90 ? -8.068 -2.493 -13.215 1.00 83.31 90 ARG A O 1
ATOM 745 N N . ARG A 1 91 ? -6.118 -3.087 -14.140 1.00 80.50 91 ARG A N 1
ATOM 746 C CA . ARG A 1 91 ? -6.688 -3.541 -15.426 1.00 80.50 91 ARG A CA 1
ATOM 747 C C . ARG A 1 91 ? -7.356 -4.916 -15.346 1.00 80.50 91 ARG A C 1
ATOM 749 O O . ARG A 1 91 ? -8.290 -5.172 -16.097 1.00 80.50 91 ARG A O 1
ATOM 756 N N . GLY A 1 92 ? -6.892 -5.791 -14.451 1.00 69.69 92 GLY A N 1
ATOM 757 C CA . GLY A 1 92 ? -7.355 -7.176 -14.317 1.00 69.69 92 GLY A CA 1
ATOM 758 C C . GLY A 1 92 ? -8.793 -7.335 -13.807 1.00 69.69 92 GLY A C 1
ATOM 759 O O . GLY A 1 92 ? -9.336 -8.437 -13.885 1.00 69.69 92 GLY A O 1
ATOM 760 N N . GLY A 1 93 ? -9.407 -6.260 -13.291 1.00 62.16 93 GLY A N 1
ATOM 761 C CA . GLY A 1 93 ? -10.851 -6.067 -13.057 1.00 62.16 93 GLY A CA 1
ATOM 762 C C . GLY A 1 93 ? -11.562 -7.004 -12.065 1.00 62.16 93 GLY A C 1
ATOM 763 O O . GLY A 1 93 ? -12.653 -6.687 -11.602 1.00 62.16 93 GLY A O 1
ATOM 764 N N . THR A 1 94 ? -10.976 -8.153 -11.731 1.00 66.88 94 THR A N 1
ATOM 765 C CA . THR A 1 94 ? -11.636 -9.247 -10.999 1.00 66.88 94 THR A CA 1
ATOM 766 C C . THR A 1 94 ? -11.015 -9.514 -9.631 1.00 66.88 94 THR A C 1
ATOM 768 O O . THR A 1 94 ? -11.743 -9.847 -8.695 1.00 66.88 94 THR A O 1
ATOM 771 N N . LYS A 1 95 ? -9.693 -9.335 -9.500 1.00 75.12 95 LYS A N 1
ATOM 772 C CA . LYS A 1 95 ? -8.941 -9.590 -8.260 1.00 75.12 95 LYS A CA 1
ATOM 773 C C . LYS A 1 95 ? -9.036 -8.441 -7.251 1.00 75.12 95 LYS A C 1
ATOM 775 O O . LYS A 1 95 ? -9.154 -8.704 -6.061 1.00 75.12 95 LYS A O 1
ATOM 780 N N . PHE A 1 96 ? -9.023 -7.198 -7.729 1.00 79.12 96 PHE A N 1
ATOM 781 C CA . PHE A 1 96 ? -9.031 -5.993 -6.899 1.00 79.12 96 PHE A CA 1
ATOM 782 C C . PHE A 1 96 ? -10.310 -5.200 -7.158 1.00 79.12 96 PHE A C 1
ATOM 784 O O . PHE A 1 96 ? -10.634 -4.881 -8.304 1.00 79.12 96 PHE A O 1
ATOM 791 N N . LYS A 1 97 ? -11.080 -4.948 -6.101 1.00 80.50 97 LYS A N 1
ATOM 792 C CA . LYS A 1 97 ? -12.426 -4.370 -6.156 1.00 80.50 97 LYS A CA 1
ATOM 793 C C . LYS A 1 97 ? -12.524 -3.028 -5.445 1.00 80.50 97 LYS A C 1
ATOM 795 O O . LYS A 1 97 ? -13.559 -2.378 -5.611 1.00 80.50 97 LYS A O 1
ATOM 800 N N . SER A 1 98 ? -11.508 -2.625 -4.694 1.00 83.88 98 SER A N 1
ATOM 801 C CA . SER A 1 98 ? -11.517 -1.365 -3.961 1.00 83.88 98 SER A CA 1
ATOM 802 C C . SER A 1 98 ? -11.375 -0.144 -4.870 1.00 83.88 98 SER A C 1
ATOM 804 O O . SER A 1 98 ? -10.897 -0.211 -6.012 1.00 83.88 98 SER A O 1
ATOM 806 N N . ASP A 1 99 ? -11.774 1.003 -4.336 1.00 82.94 99 ASP A N 1
ATOM 807 C CA . ASP A 1 99 ? -11.671 2.307 -4.975 1.00 82.94 99 ASP A CA 1
ATOM 808 C C . ASP A 1 99 ? -10.228 2.699 -5.308 1.00 82.94 99 ASP A C 1
ATOM 810 O O . ASP A 1 99 ? -10.011 3.414 -6.292 1.00 82.94 99 ASP A O 1
ATOM 814 N N . LEU A 1 100 ? -9.246 2.174 -4.566 1.00 84.50 100 LEU A N 1
ATOM 815 C CA . LEU A 1 100 ? -7.823 2.329 -4.870 1.00 84.50 100 LEU A CA 1
ATOM 816 C C . LEU A 1 100 ? -7.488 1.882 -6.295 1.00 84.50 100 LEU A C 1
ATOM 818 O O . LEU A 1 100 ? -6.795 2.590 -7.028 1.00 84.50 100 LEU A O 1
ATOM 822 N N . PHE A 1 101 ? -7.979 0.704 -6.677 1.00 82.62 101 PHE A N 1
ATOM 823 C CA . PHE A 1 101 ? -7.674 0.094 -7.966 1.00 82.62 101 PHE A CA 1
ATOM 824 C C . PHE A 1 101 ? -8.680 0.501 -9.042 1.00 82.62 101 PHE A C 1
ATOM 826 O O . PHE A 1 101 ? -8.299 0.611 -10.202 1.00 82.62 101 PHE A O 1
ATOM 833 N N . LYS A 1 102 ? -9.937 0.796 -8.691 1.00 82.69 102 LYS A N 1
ATOM 834 C CA . LYS A 1 102 ? -10.950 1.246 -9.663 1.00 82.69 102 LYS A CA 1
ATOM 835 C C . LYS A 1 102 ? -10.777 2.703 -10.083 1.00 82.69 102 LYS A C 1
ATOM 837 O O . LYS A 1 102 ? -10.803 3.006 -11.275 1.00 82.69 102 LYS A O 1
ATOM 842 N N . SER A 1 103 ? -10.619 3.600 -9.113 1.00 77.50 103 SER A N 1
ATOM 843 C CA . SER A 1 103 ? -10.640 5.045 -9.345 1.00 77.50 103 SER A CA 1
ATOM 844 C C . SER A 1 103 ? -9.220 5.588 -9.447 1.00 77.50 103 SER A C 1
ATOM 846 O O . SER A 1 103 ? -8.714 5.793 -10.551 1.00 77.50 103 SER A O 1
ATOM 848 N N . SER A 1 104 ? -8.571 5.812 -8.306 1.00 77.56 104 SER A N 1
ATOM 849 C CA . SER A 1 104 ? -7.183 6.258 -8.201 1.00 77.56 104 SER A CA 1
ATOM 850 C C . SER A 1 104 ? -6.736 6.252 -6.733 1.00 77.56 104 SER A C 1
ATOM 852 O O . SER A 1 104 ? -7.578 6.347 -5.832 1.00 77.56 104 SER A O 1
ATOM 854 N N . PRO A 1 105 ? -5.417 6.251 -6.464 1.00 82.56 105 PRO A N 1
ATOM 855 C CA . PRO A 1 105 ? -4.900 6.452 -5.112 1.00 82.56 105 PRO A CA 1
ATOM 856 C C . PRO A 1 105 ? -5.362 7.756 -4.442 1.00 82.56 105 PRO A C 1
ATOM 858 O O . PRO A 1 105 ? -5.417 7.811 -3.216 1.00 82.56 105 PRO A O 1
ATOM 861 N N . SER A 1 106 ? -5.734 8.790 -5.208 1.00 81.69 106 SER A N 1
ATOM 862 C CA . SER A 1 106 ? -6.252 10.052 -4.657 1.00 81.69 106 SER A CA 1
ATOM 863 C C . SER A 1 106 ? -7.514 9.861 -3.819 1.00 81.69 106 SER A C 1
ATOM 865 O O . SER A 1 106 ? -7.668 10.522 -2.799 1.00 81.69 106 SER A O 1
ATOM 867 N N . LYS A 1 107 ? -8.387 8.922 -4.197 1.00 81.38 107 LYS A N 1
ATOM 868 C CA . LYS A 1 107 ? -9.641 8.686 -3.474 1.00 81.38 107 LYS A CA 1
ATOM 869 C C . LYS A 1 107 ? -9.398 8.093 -2.083 1.00 81.38 107 LYS A C 1
ATOM 871 O O . LYS A 1 107 ? -10.029 8.490 -1.113 1.00 81.38 107 LYS A O 1
ATOM 876 N N . VAL A 1 108 ? -8.400 7.218 -1.966 1.00 83.88 108 VAL A N 1
ATOM 877 C CA . VAL A 1 108 ? -7.964 6.668 -0.673 1.00 83.88 108 VAL A CA 1
ATOM 878 C C . VAL A 1 108 ? -7.339 7.750 0.206 1.00 83.88 108 VAL A C 1
ATOM 880 O O . VAL A 1 108 ? -7.553 7.749 1.414 1.00 83.88 108 VAL A O 1
ATOM 883 N N . LEU A 1 109 ? -6.602 8.700 -0.384 1.00 85.62 109 LEU A N 1
ATOM 884 C CA . LEU A 1 109 ? -6.016 9.823 0.358 1.00 85.62 109 LEU A CA 1
ATOM 885 C C . LEU A 1 109 ? -7.077 10.695 1.038 1.00 85.62 109 LEU A C 1
ATOM 887 O O . LEU A 1 109 ? -6.843 11.162 2.151 1.00 85.62 109 LEU A O 1
ATOM 891 N N . GLU A 1 110 ? -8.223 10.901 0.393 1.00 85.38 110 GLU A N 1
ATOM 892 C CA . GLU A 1 110 ? -9.350 11.647 0.966 1.00 85.38 110 GLU A CA 1
ATOM 893 C C . GLU A 1 110 ? -9.973 10.896 2.155 1.00 85.38 110 GLU A C 1
ATOM 895 O O . GLU A 1 110 ? -10.302 11.506 3.172 1.00 85.38 110 GLU A O 1
ATOM 900 N N . MET A 1 111 ? -10.033 9.563 2.082 1.00 86.94 111 MET A N 1
ATOM 901 C CA . MET A 1 111 ? -10.615 8.712 3.128 1.00 86.94 111 MET A CA 1
ATOM 902 C C . MET A 1 111 ? -9.742 8.587 4.388 1.00 86.94 111 MET A C 1
ATOM 904 O O . MET A 1 111 ? -10.267 8.278 5.455 1.00 86.94 111 MET A O 1
ATOM 908 N N . MET A 1 112 ? -8.430 8.853 4.309 1.00 83.69 112 MET A N 1
ATOM 909 C CA . MET A 1 112 ? -7.470 8.663 5.418 1.00 83.69 112 MET A CA 1
ATOM 910 C C . MET A 1 112 ? -7.838 9.394 6.721 1.00 83.69 112 MET A C 1
ATOM 912 O O . MET A 1 112 ? -7.410 8.977 7.799 1.00 83.69 112 MET A O 1
ATOM 916 N N . ASN A 1 113 ? -8.608 10.481 6.625 1.00 81.06 113 ASN A N 1
ATOM 917 C CA . ASN A 1 113 ? -9.062 11.282 7.766 1.00 81.06 113 ASN A CA 1
ATOM 918 C C . ASN A 1 113 ? -10.588 11.313 7.908 1.00 81.06 113 ASN A C 1
ATOM 920 O O . ASN A 1 113 ? -11.117 12.114 8.679 1.00 81.06 113 ASN A O 1
ATOM 924 N N . SER A 1 114 ? -11.301 10.473 7.159 1.00 83.38 114 SER A N 1
ATOM 925 C CA . SER A 1 114 ? -12.753 10.473 7.189 1.00 83.38 114 SER A CA 1
ATOM 926 C C . SER A 1 114 ? -13.295 9.932 8.510 1.00 83.38 114 SER A C 1
ATOM 928 O O . SER A 1 114 ? -12.815 8.941 9.068 1.00 83.38 114 SER A O 1
ATOM 930 N N . THR A 1 115 ? -14.338 10.586 9.013 1.00 78.75 115 THR A N 1
ATOM 931 C CA . THR A 1 115 ? -15.127 10.112 10.154 1.00 78.75 115 THR A CA 1
ATOM 932 C C . THR A 1 115 ? -16.332 9.276 9.720 1.00 78.75 115 THR A C 1
ATOM 934 O O . THR A 1 115 ? -16.951 8.643 10.575 1.00 78.75 115 THR A O 1
ATOM 937 N N . ASN A 1 116 ? -16.635 9.227 8.418 1.00 86.12 116 ASN A N 1
ATOM 938 C CA . ASN A 1 116 ? -17.749 8.478 7.847 1.00 86.12 116 ASN A CA 1
ATOM 939 C C . ASN A 1 116 ? -17.460 6.966 7.865 1.00 86.12 116 ASN A C 1
ATOM 941 O O . ASN A 1 116 ? -16.415 6.518 7.395 1.00 86.12 116 ASN A O 1
ATOM 945 N N . ASN A 1 117 ? -18.389 6.171 8.400 1.00 82.00 117 ASN A N 1
ATOM 946 C CA . ASN A 1 117 ? -18.226 4.720 8.520 1.00 82.00 117 ASN A CA 1
ATOM 947 C C . ASN A 1 117 ? -18.156 4.010 7.161 1.00 82.00 117 ASN A C 1
ATOM 949 O O . ASN A 1 117 ? -17.358 3.086 7.014 1.00 82.00 117 ASN A O 1
ATOM 953 N N . ASP A 1 118 ? -18.917 4.462 6.162 1.00 84.62 118 ASP A N 1
ATOM 954 C CA . ASP A 1 118 ? -18.887 3.852 4.825 1.00 84.62 118 ASP A CA 1
ATOM 955 C C . ASP A 1 118 ? -17.522 4.080 4.155 1.00 84.62 118 ASP A C 1
ATOM 957 O O . ASP A 1 118 ? -16.923 3.163 3.591 1.00 84.62 118 ASP A O 1
ATOM 961 N N . GLU A 1 119 ? -16.972 5.288 4.301 1.00 86.44 119 GLU A N 1
ATOM 962 C CA . GLU A 1 119 ? -15.634 5.633 3.804 1.00 86.44 119 GLU A CA 1
ATOM 963 C C . GLU A 1 119 ? -14.525 4.908 4.573 1.00 86.44 119 GLU A C 1
ATOM 965 O O . GLU A 1 119 ? -13.524 4.521 3.975 1.00 86.44 119 GLU A O 1
ATOM 970 N N . LYS A 1 120 ? -14.697 4.665 5.879 1.00 86.31 120 LYS A N 1
ATOM 971 C CA . LYS A 1 120 ? -13.762 3.848 6.668 1.00 86.31 120 LYS A CA 1
ATOM 972 C C . LYS A 1 120 ? -13.737 2.397 6.203 1.00 86.31 120 LYS A C 1
ATOM 974 O O . LYS A 1 120 ? -12.656 1.819 6.106 1.00 86.31 120 LYS A O 1
ATOM 979 N N . SER A 1 121 ? -14.894 1.814 5.901 1.00 88.94 121 SER A N 1
ATOM 980 C CA . SER A 1 121 ? -14.960 0.446 5.383 1.00 88.94 121 SER A CA 1
ATOM 981 C C . SER A 1 121 ? -14.259 0.344 4.024 1.00 88.94 121 SER A C 1
ATOM 983 O O . SER A 1 121 ? -13.429 -0.544 3.805 1.00 88.94 121 SER A O 1
ATOM 985 N N . GLU A 1 122 ? -14.492 1.316 3.138 1.00 90.19 122 GLU A N 1
ATOM 986 C CA . GLU A 1 122 ? -13.821 1.377 1.837 1.00 90.19 122 GLU A CA 1
ATOM 987 C C . GLU A 1 122 ? -12.310 1.635 1.958 1.00 90.19 122 GLU A C 1
ATOM 989 O O . GLU A 1 122 ? -11.515 1.033 1.229 1.00 90.19 122 GLU A O 1
ATOM 994 N N . LEU A 1 123 ? -11.887 2.452 2.928 1.00 90.50 123 LEU A N 1
ATOM 995 C CA . LEU A 1 123 ? -10.479 2.635 3.272 1.00 90.50 123 LEU A CA 1
ATOM 996 C C . LEU A 1 123 ? -9.850 1.309 3.707 1.00 90.50 123 LEU A C 1
ATOM 998 O O . LEU A 1 123 ? -8.813 0.920 3.174 1.00 90.50 123 LEU A O 1
ATOM 1002 N N . ILE A 1 124 ? -10.474 0.584 4.638 1.00 91.62 124 ILE A N 1
ATOM 1003 C CA . ILE A 1 124 ? -9.976 -0.713 5.117 1.00 91.62 124 ILE A CA 1
ATOM 1004 C C . ILE A 1 124 ? -9.847 -1.706 3.957 1.00 91.62 124 ILE A C 1
ATOM 1006 O O . ILE A 1 124 ? -8.834 -2.409 3.869 1.00 91.62 124 ILE A O 1
ATOM 1010 N N . ASN A 1 125 ? -10.826 -1.753 3.051 1.00 91.50 125 ASN A N 1
ATOM 1011 C CA . ASN A 1 125 ? -10.778 -2.608 1.863 1.00 91.50 125 ASN A CA 1
ATOM 1012 C C . ASN A 1 125 ? -9.626 -2.210 0.932 1.00 91.50 125 ASN A C 1
ATOM 1014 O O . ASN A 1 125 ? -8.804 -3.056 0.576 1.00 91.50 125 ASN A O 1
ATOM 1018 N N . SER A 1 126 ? -9.508 -0.918 0.617 1.00 91.56 126 SER A N 1
ATOM 1019 C CA . SER A 1 126 ? -8.428 -0.355 -0.202 1.00 91.56 126 SER A CA 1
ATOM 1020 C C . SER A 1 126 ? -7.042 -0.672 0.357 1.00 91.56 126 SER A C 1
ATOM 1022 O O . SER A 1 126 ? -6.150 -1.112 -0.369 1.00 91.56 126 SER A O 1
ATOM 1024 N N . LEU A 1 127 ? -6.857 -0.498 1.665 1.00 91.75 127 LEU A N 1
ATOM 1025 C CA . LEU A 1 127 ? -5.597 -0.778 2.348 1.00 91.75 127 LEU A CA 1
ATOM 1026 C C . LEU A 1 127 ? -5.303 -2.278 2.440 1.00 91.75 127 LEU A C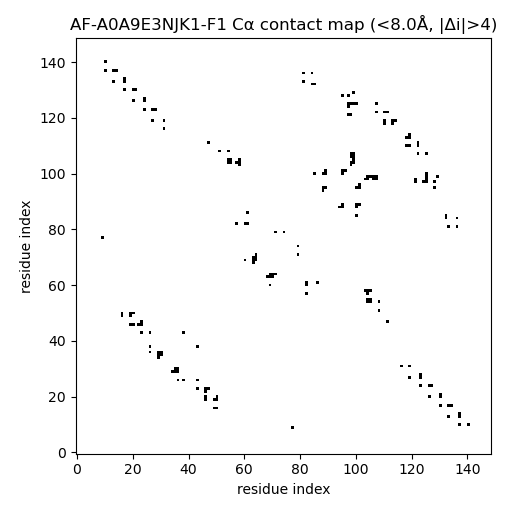 1
ATOM 1028 O O . LEU A 1 127 ? -4.146 -2.679 2.337 1.00 91.75 127 LEU A O 1
ATOM 1032 N N . THR A 1 128 ? -6.329 -3.117 2.589 1.00 92.56 128 THR A N 1
ATOM 1033 C CA . THR A 1 128 ? -6.175 -4.580 2.589 1.00 92.56 128 THR A CA 1
ATOM 1034 C C . THR A 1 128 ? -5.721 -5.076 1.216 1.00 92.56 128 THR A C 1
ATOM 1036 O O . THR A 1 128 ? -4.802 -5.889 1.125 1.00 92.56 128 THR A O 1
ATOM 1039 N N . GLU A 1 129 ? -6.312 -4.555 0.143 1.00 91.88 129 GLU A N 1
ATOM 1040 C CA . GLU A 1 129 ? -5.908 -4.876 -1.225 1.00 91.88 129 GLU A CA 1
ATOM 1041 C C . GLU A 1 129 ? -4.496 -4.366 -1.551 1.00 91.88 129 GLU A C 1
ATOM 1043 O O . GLU A 1 129 ? -3.697 -5.098 -2.138 1.00 91.88 129 GLU A O 1
ATOM 1048 N N . LEU A 1 130 ? -4.149 -3.151 -1.108 1.00 90.88 130 LEU A N 1
ATOM 1049 C CA . LEU A 1 130 ? -2.787 -2.625 -1.227 1.00 90.88 130 LEU A CA 1
ATOM 1050 C C . LEU A 1 130 ? -1.769 -3.508 -0.502 1.00 90.88 130 LEU A C 1
ATOM 1052 O O . LEU A 1 130 ? -0.683 -3.746 -1.030 1.00 90.88 130 LEU A O 1
ATOM 1056 N N . ARG A 1 131 ? -2.118 -4.009 0.690 1.00 92.56 131 ARG A N 1
ATOM 1057 C CA . ARG A 1 131 ? -1.256 -4.915 1.454 1.00 92.56 131 ARG A CA 1
ATOM 1058 C C . ARG A 1 131 ? -0.964 -6.178 0.658 1.00 92.56 131 ARG A C 1
ATOM 1060 O O . ARG A 1 131 ? 0.199 -6.528 0.525 1.00 92.56 131 ARG A O 1
ATOM 1067 N N . GLY A 1 132 ? -1.988 -6.798 0.069 1.00 90.56 132 GLY A N 1
ATOM 1068 C CA . GLY A 1 132 ? -1.814 -7.989 -0.766 1.00 90.56 132 GLY A CA 1
ATOM 1069 C C . GLY A 1 132 ? -0.896 -7.741 -1.968 1.00 90.56 132 GLY A C 1
ATOM 1070 O O . GLY A 1 132 ? -0.010 -8.543 -2.247 1.00 90.56 132 GLY A O 1
ATOM 1071 N N .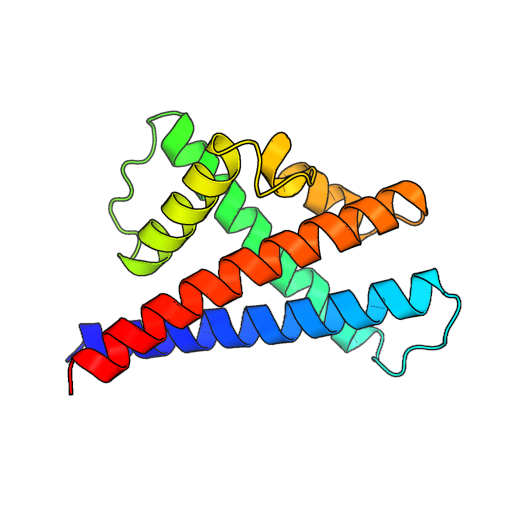 LEU A 1 133 ? -1.036 -6.593 -2.640 1.00 89.69 133 LEU A N 1
ATOM 1072 C CA . LEU A 1 133 ? -0.142 -6.213 -3.740 1.00 89.69 133 LEU A CA 1
ATOM 1073 C C . LEU A 1 133 ? 1.316 -6.043 -3.273 1.00 89.69 133 LEU A C 1
ATOM 1075 O O . LEU A 1 133 ? 2.243 -6.492 -3.948 1.00 89.69 133 LEU A O 1
ATOM 1079 N N . LEU A 1 134 ? 1.525 -5.385 -2.130 1.00 89.56 134 LEU A N 1
ATOM 1080 C CA . LEU A 1 134 ? 2.856 -5.184 -1.557 1.00 89.56 134 LEU A CA 1
ATOM 1081 C C . LEU A 1 134 ? 3.476 -6.505 -1.082 1.00 89.56 134 LEU A C 1
ATOM 1083 O O . LEU A 1 134 ? 4.656 -6.726 -1.328 1.00 89.56 134 LEU A O 1
ATOM 1087 N N . GLU A 1 135 ? 2.697 -7.392 -0.461 1.00 90.19 135 GLU A N 1
ATOM 1088 C CA . GLU A 1 135 ? 3.123 -8.741 -0.062 1.00 90.19 135 GLU A CA 1
ATOM 1089 C C . GLU A 1 135 ? 3.570 -9.559 -1.282 1.00 90.19 135 GLU A C 1
ATOM 1091 O O . GLU A 1 135 ? 4.651 -10.146 -1.267 1.00 90.19 135 GLU A O 1
ATOM 1096 N N . GLU A 1 136 ? 2.792 -9.541 -2.369 1.00 88.31 136 GLU A N 1
ATOM 1097 C CA . GLU A 1 136 ? 3.151 -10.199 -3.632 1.00 88.31 136 GLU A CA 1
ATOM 1098 C C . GLU A 1 136 ? 4.444 -9.626 -4.222 1.00 88.31 136 GLU A C 1
ATOM 1100 O O . GLU A 1 136 ? 5.327 -10.37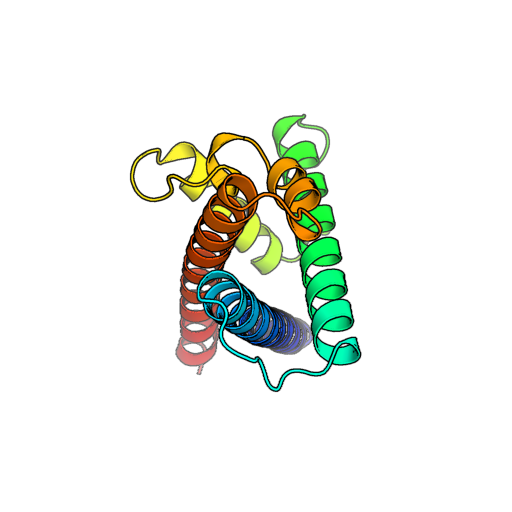6 -4.639 1.00 88.31 136 GLU A O 1
ATOM 1105 N N . HIS A 1 137 ? 4.591 -8.300 -4.220 1.00 86.75 137 HIS A N 1
ATOM 1106 C CA . HIS A 1 137 ? 5.795 -7.640 -4.718 1.00 86.75 137 HIS A CA 1
ATOM 1107 C C . HIS A 1 137 ? 7.037 -7.984 -3.882 1.00 86.75 137 HIS A C 1
ATOM 1109 O O . HIS A 1 137 ? 8.084 -8.316 -4.434 1.00 86.75 137 HIS A O 1
ATOM 1115 N N . VAL A 1 138 ? 6.911 -7.959 -2.556 1.00 86.56 138 VAL A N 1
ATOM 1116 C CA . VAL A 1 138 ? 7.984 -8.303 -1.617 1.00 86.56 138 VAL A CA 1
ATOM 1117 C C . VAL A 1 138 ? 8.373 -9.777 -1.723 1.00 86.56 138 VAL A C 1
ATOM 1119 O O . VAL A 1 138 ? 9.560 -10.095 -1.664 1.00 86.56 138 VAL A O 1
ATOM 1122 N N . ALA A 1 139 ? 7.410 -10.681 -1.919 1.00 85.88 139 ALA A N 1
ATOM 1123 C CA . ALA A 1 139 ? 7.687 -12.098 -2.141 1.00 85.88 139 ALA A CA 1
ATOM 1124 C C . ALA A 1 139 ? 8.494 -12.326 -3.431 1.00 85.88 139 ALA A C 1
ATOM 1126 O O . ALA A 1 139 ? 9.445 -13.107 -3.425 1.00 85.88 139 ALA A O 1
ATOM 1127 N N . MET A 1 140 ? 8.166 -11.608 -4.512 1.00 83.25 140 MET A N 1
ATOM 1128 C CA . MET A 1 140 ? 8.955 -11.630 -5.752 1.00 83.25 140 MET A CA 1
ATOM 1129 C C . MET A 1 140 ? 10.370 -11.077 -5.534 1.00 83.25 140 MET A C 1
ATOM 1131 O O . MET A 1 140 ? 11.341 -11.673 -5.991 1.00 83.25 140 MET A O 1
ATOM 1135 N N . ASP A 1 141 ? 10.508 -9.969 -4.800 1.00 80.19 141 ASP A N 1
ATOM 1136 C CA . ASP A 1 141 ? 11.821 -9.393 -4.483 1.00 80.19 141 ASP A CA 1
ATOM 1137 C C . ASP A 1 141 ? 12.687 -10.343 -3.642 1.00 80.19 141 ASP A C 1
ATOM 1139 O O . ASP A 1 141 ? 13.896 -10.428 -3.862 1.00 80.19 141 ASP A O 1
ATOM 1143 N N . ALA A 1 142 ? 12.080 -11.071 -2.700 1.00 80.69 142 ALA A N 1
ATOM 1144 C CA . ALA A 1 142 ? 12.765 -12.075 -1.892 1.00 80.69 142 ALA A CA 1
ATOM 1145 C C . ALA A 1 142 ? 13.242 -13.267 -2.737 1.00 80.69 142 ALA A C 1
ATOM 1147 O O . ALA A 1 142 ? 14.352 -13.752 -2.528 1.00 80.69 142 ALA A O 1
ATOM 1148 N N . GLN A 1 143 ? 12.443 -13.719 -3.711 1.00 80.50 143 GLN A N 1
ATOM 1149 C CA . GLN A 1 143 ? 12.852 -14.769 -4.651 1.00 80.50 143 GLN A CA 1
ATOM 1150 C C . GLN A 1 143 ? 14.059 -14.340 -5.490 1.00 80.50 143 GLN A C 1
ATOM 1152 O O . GLN A 1 143 ? 15.013 -15.108 -5.600 1.00 80.50 143 GLN A O 1
ATOM 1157 N N . ASP A 1 144 ? 14.057 -13.110 -6.010 1.00 74.69 144 ASP A N 1
ATOM 1158 C CA . ASP A 1 144 ? 15.187 -12.562 -6.773 1.00 74.69 144 ASP A CA 1
ATOM 1159 C C . ASP A 1 144 ? 16.456 -12.444 -5.904 1.00 74.69 144 ASP A C 1
ATOM 1161 O O . ASP A 1 144 ? 17.565 -12.672 -6.376 1.00 74.69 144 ASP A O 1
ATOM 1165 N N . LEU A 1 145 ? 16.305 -12.111 -4.619 1.00 73.25 145 LEU A N 1
ATOM 1166 C CA . LEU A 1 145 ? 17.413 -12.012 -3.664 1.00 73.25 145 LEU A CA 1
ATOM 1167 C C . LEU A 1 145 ? 18.018 -13.371 -3.288 1.00 73.25 145 LEU A C 1
ATOM 1169 O O . LEU A 1 145 ? 19.236 -13.478 -3.154 1.00 73.25 145 LEU A O 1
ATOM 1173 N N . ILE A 1 146 ? 17.175 -14.385 -3.082 1.00 72.00 146 ILE A N 1
ATOM 1174 C CA . ILE A 1 146 ? 17.587 -15.725 -2.638 1.00 72.00 146 ILE A CA 1
ATOM 1175 C C . ILE A 1 146 ? 18.081 -16.572 -3.819 1.00 72.00 146 ILE A C 1
ATOM 1177 O O . ILE A 1 146 ? 19.008 -17.356 -3.651 1.00 72.00 146 ILE A O 1
ATOM 1181 N N . GLY A 1 147 ? 17.500 -16.407 -5.012 1.00 58.53 147 GLY A N 1
ATOM 1182 C CA . GLY A 1 147 ? 17.894 -17.127 -6.230 1.00 58.53 147 GLY A CA 1
ATOM 1183 C C . GLY A 1 147 ? 19.198 -16.640 -6.878 1.00 58.53 147 GLY A C 1
ATOM 1184 O O . GLY A 1 147 ? 19.698 -17.294 -7.788 1.00 58.53 147 GLY A O 1
ATOM 1185 N N . GLU A 1 148 ? 19.751 -15.511 -6.423 1.00 52.22 148 GLU A N 1
ATOM 1186 C CA . GLU A 1 148 ? 21.066 -14.983 -6.829 1.00 52.22 148 GLU A CA 1
ATOM 1187 C C . GLU A 1 148 ? 22.231 -15.427 -5.907 1.00 52.22 148 GLU A C 1
ATOM 1189 O O . GLU A 1 148 ? 23.337 -14.872 -6.008 1.00 52.22 148 GLU A O 1
ATOM 1194 N N . ILE A 1 149 ? 21.999 -16.382 -4.994 1.00 43.31 149 ILE A N 1
ATOM 1195 C CA . ILE A 1 149 ? 23.018 -16.969 -4.100 1.00 43.31 149 ILE A CA 1
ATOM 1196 C C . ILE A 1 149 ? 23.461 -18.338 -4.616 1.00 43.31 149 ILE A C 1
ATOM 1198 O O . ILE A 1 149 ? 22.581 -19.174 -4.914 1.00 43.31 149 ILE A O 1
#

Solvent-accessible surface area (backbone atoms only — not comparable to full-atom values): 8387 Å² total; per-residue (Å²): 113,70,68,64,52,55,48,52,55,52,52,54,51,52,51,54,49,48,51,39,50,50,53,51,50,50,47,51,57,32,50,76,70,73,41,89,65,88,71,49,73,66,60,52,51,51,34,50,48,54,52,48,53,49,41,52,53,53,40,53,53,51,51,29,47,75,68,69,76,37,68,73,77,91,60,56,75,62,63,51,48,52,52,48,52,50,53,49,46,37,68,62,66,74,87,49,84,30,56,41,48,71,74,34,44,66,61,46,60,65,32,76,77,52,86,49,67,69,48,42,52,48,39,50,46,27,53,52,54,49,46,52,53,50,52,54,50,51,51,52,51,48,48,60,61,59,72,75,109

Foldseek 3Di:
DVVVVVLVVVLVLLVVLLVLLVLLLVVLVCVLVVHDDPDDPVSLVVSLVSVLVVQVVLQVVLCCVVVVNDDCPPPDPLNVVLSVLLQCQLVVPPLQDACCSPPHSVLLNVLSPDPDSVSSVSNSSNSVSVSVSSVVSSVVSVCVVVVVD

Radius of gyration: 16.15 Å; Cα contacts (8 Å, |Δi|>4): 106; chains: 1; bounding box: 47×29×44 Å

Sequence (149 aa):
MENKWLTIQSFEKNQNLLELLNKLLIHFKLTEKGLDDKMSNEEIEESKKALTNFLKKLNLQIHGIESGKDTLTGIDLRSRRLIRNFMEARRGGTKFKSDLFKSSPSKVLEMMNSTNNDEKSELINSLTELRGLLEEHVAMDAQDLIGEI